Protein AF-A0AAW7Y9N0-F1 (afdb_monomer)

Secondary structure (DSSP, 8-state):
-HHHHHHHHHHHHHHHHHHHHH-HHHHHHHHHHHHHHHHHHHHHHHHHHHHHHHHHHHHHHHHHHHHHHHHHHHHHHHHHHHHHHHHHHHHHHHH-SSS---TTHHHHHHHHHHHHHHHS-TTSHHHHHHHHHHHHHHHHHTTS---S-HHHHHHHHHHHHHHHHT----

Radius of gyration: 39.99 Å; Cα contacts (8 Å, |Δi|>4): 92; chains: 1; bounding box: 92×29×96 Å

Mean predicted aligned error: 15.69 Å

Sequence (170 aa):
MENKDVIEAVNTLIEVIRVAKEQPDAAVVAAQYTVYGMLGVAFITLLGQLISTRLLLKSEMRKAITQVSAEREAEFNIAWTKSVQGLVTDLLVYTDPEIPQPEDCKRNIVRCAHSLNLLLNQNNPKHKELDIAATTLALRCNGWAETDTVLNLHDRVISAAREVIYQPQI

Structure (mmCIF, N/CA/C/O backbone):
data_AF-A0AAW7Y9N0-F1
#
_entry.id   AF-A0AAW7Y9N0-F1
#
loop_
_atom_site.group_PDB
_atom_site.id
_atom_site.type_symbol
_atom_site.label_atom_id
_atom_site.label_alt_id
_atom_site.label_comp_id
_atom_site.label_asym_id
_atom_site.label_entity_id
_atom_site.label_seq_id
_atom_site.pdbx_PDB_ins_code
_atom_site.Cartn_x
_atom_site.Cartn_y
_atom_site.Cartn_z
_atom_site.occupancy
_atom_site.B_iso_or_equiv
_atom_site.auth_seq_id
_atom_site.auth_comp_id
_atom_site.auth_asym_id
_atom_site.auth_atom_id
_atom_site.pdbx_PD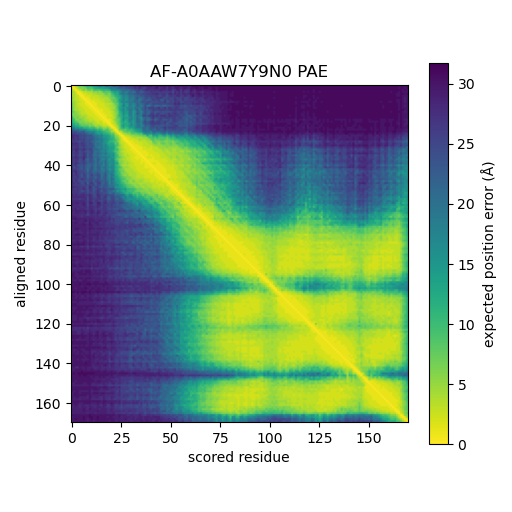B_model_num
ATOM 1 N N . MET A 1 1 ? -65.981 12.199 38.090 1.00 50.81 1 MET A N 1
ATOM 2 C CA . MET A 1 1 ? -65.388 10.988 38.698 1.00 50.81 1 MET A CA 1
ATOM 3 C C . MET A 1 1 ? -64.209 11.334 39.623 1.00 50.81 1 MET A C 1
ATOM 5 O O . MET A 1 1 ? -63.670 10.427 40.219 1.00 50.81 1 MET A O 1
ATOM 9 N N . GLU A 1 2 ? -63.876 12.622 39.831 1.00 50.50 2 GLU A N 1
ATOM 10 C CA . GLU A 1 2 ? -62.718 13.080 40.633 1.00 50.50 2 GLU A CA 1
ATOM 11 C C . GLU A 1 2 ? -62.946 13.172 42.154 1.00 50.50 2 GLU A C 1
ATOM 13 O O . GLU A 1 2 ? -61.998 13.076 42.921 1.00 50.50 2 GLU A O 1
ATOM 18 N N . ASN A 1 3 ? -64.185 13.334 42.634 1.00 54.50 3 ASN A N 1
ATOM 19 C CA . ASN A 1 3 ? -64.419 13.548 44.073 1.00 54.50 3 ASN A CA 1
ATOM 20 C C . ASN A 1 3 ? -64.243 12.290 44.938 1.00 54.50 3 ASN A C 1
ATOM 22 O O . ASN A 1 3 ? -64.033 12.421 46.138 1.00 54.50 3 ASN A O 1
ATOM 26 N N . LYS A 1 4 ? -64.345 11.080 44.372 1.00 55.62 4 LYS A N 1
ATOM 27 C CA . LYS A 1 4 ? -64.189 9.840 45.152 1.00 55.62 4 LYS A CA 1
ATOM 28 C C . LYS A 1 4 ? -62.730 9.596 45.525 1.00 55.62 4 LYS A C 1
ATOM 30 O O . LYS A 1 4 ? -62.454 9.358 46.694 1.00 55.62 4 LYS A O 1
ATOM 35 N N . ASP A 1 5 ? -61.824 9.7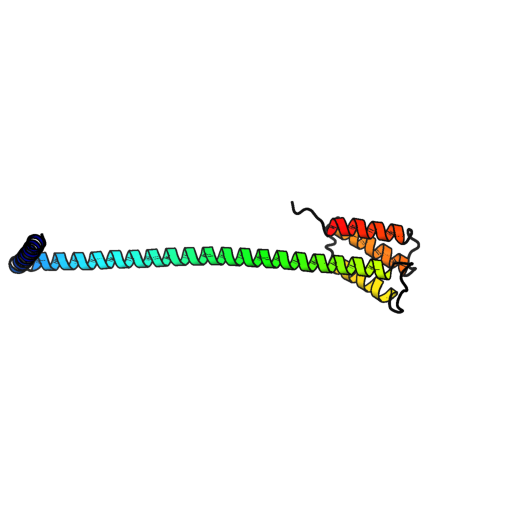85 44.573 1.00 56.81 5 ASP A N 1
ATOM 36 C CA . ASP A 1 5 ? -60.391 9.558 44.772 1.00 56.81 5 ASP A CA 1
ATOM 37 C C . ASP A 1 5 ? -59.779 10.596 45.722 1.0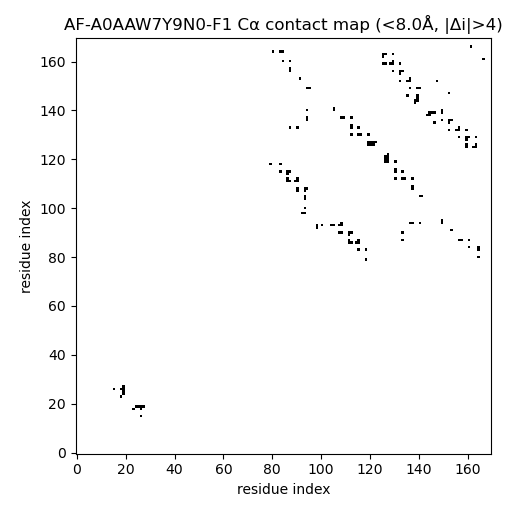0 56.81 5 ASP A C 1
ATOM 39 O O . ASP A 1 5 ? -58.924 10.271 46.540 1.00 56.81 5 ASP A O 1
ATOM 43 N N . VAL A 1 6 ? -60.270 11.841 45.687 1.00 59.56 6 VAL A N 1
ATOM 44 C CA . VAL A 1 6 ? -59.849 12.891 46.630 1.00 59.56 6 VAL A CA 1
ATOM 45 C C . VAL A 1 6 ? -60.355 12.600 48.046 1.00 59.56 6 VAL A C 1
ATOM 47 O O . VAL A 1 6 ? -59.611 12.773 49.008 1.00 59.56 6 VAL A O 1
ATOM 50 N N . ILE A 1 7 ? -61.592 12.115 48.198 1.00 62.59 7 ILE A N 1
ATOM 51 C CA . ILE A 1 7 ? -62.141 11.734 49.509 1.00 62.59 7 ILE A CA 1
ATOM 52 C C . ILE A 1 7 ? -61.425 10.492 50.063 1.00 62.59 7 ILE A C 1
ATOM 54 O O . ILE A 1 7 ? -61.173 10.414 51.263 1.00 62.59 7 ILE A O 1
ATOM 58 N N . GLU A 1 8 ? -61.041 9.548 49.207 1.00 65.25 8 GLU A N 1
ATOM 59 C CA . GLU A 1 8 ? -60.286 8.351 49.586 1.00 65.25 8 GLU A CA 1
ATOM 60 C C . GLU A 1 8 ? -58.828 8.679 49.952 1.00 65.25 8 GLU A C 1
ATOM 62 O O . GLU A 1 8 ? -58.320 8.188 50.961 1.00 65.25 8 GLU A O 1
ATOM 67 N N . ALA A 1 9 ? -58.185 9.603 49.230 1.00 62.12 9 ALA A N 1
ATOM 68 C CA . ALA A 1 9 ? -56.866 10.140 49.569 1.00 62.12 9 ALA A CA 1
ATOM 69 C C . ALA A 1 9 ? -56.871 10.923 50.896 1.00 62.12 9 ALA A C 1
ATOM 71 O O . ALA A 1 9 ? -55.946 10.808 51.697 1.00 62.12 9 ALA A O 1
ATOM 72 N N . VAL A 1 10 ? -57.929 11.696 51.166 1.00 69.69 10 VAL A N 1
ATOM 73 C CA . VAL A 1 10 ? -58.089 12.415 52.440 1.00 69.69 10 VAL A CA 1
ATOM 74 C C . VAL A 1 10 ? -58.367 11.443 53.587 1.00 69.69 10 VAL A C 1
ATOM 76 O O . VAL A 1 10 ? -57.780 11.591 54.656 1.00 69.69 10 VAL A O 1
ATOM 79 N N . ASN A 1 11 ? -59.192 10.415 53.375 1.00 70.44 11 ASN A N 1
ATOM 80 C CA . ASN A 1 11 ? -59.468 9.402 54.394 1.00 70.44 11 ASN A CA 1
ATOM 81 C C . ASN A 1 11 ? -58.233 8.554 54.718 1.00 70.44 11 ASN A C 1
ATOM 83 O O . ASN A 1 11 ? -57.968 8.319 55.892 1.00 70.44 11 ASN A O 1
ATOM 87 N N . THR A 1 12 ? -57.434 8.175 53.720 1.00 70.75 12 THR A N 1
ATOM 88 C CA . THR A 1 12 ? -56.160 7.467 53.939 1.00 70.75 12 THR A CA 1
ATOM 89 C C . THR A 1 12 ? -55.127 8.345 54.643 1.00 70.75 12 THR A C 1
ATOM 91 O O . THR A 1 12 ? -54.455 7.876 55.557 1.00 70.75 12 THR A O 1
ATOM 94 N N . LEU A 1 13 ? -55.044 9.640 54.320 1.00 64.38 13 LEU A N 1
ATOM 95 C CA . LEU A 1 13 ? -54.224 10.599 55.073 1.00 64.38 13 LEU A CA 1
ATOM 96 C C . LEU A 1 13 ? -54.684 10.735 56.530 1.00 64.38 13 LEU A C 1
ATOM 98 O O . LEU A 1 13 ? -53.852 10.741 57.434 1.00 64.38 13 LEU A O 1
ATOM 102 N N . ILE A 1 14 ? -55.994 10.807 56.774 1.00 68.88 14 ILE A N 1
ATOM 103 C CA . ILE A 1 14 ? -56.567 10.871 58.125 1.00 68.88 14 ILE A CA 1
ATOM 104 C C . ILE A 1 14 ? -56.282 9.579 58.895 1.00 68.88 14 ILE A C 1
ATOM 106 O O . ILE A 1 14 ? -55.950 9.640 60.077 1.00 68.88 14 ILE A O 1
ATOM 110 N N . GLU A 1 15 ? -56.367 8.423 58.245 1.00 67.19 15 GLU A N 1
ATOM 111 C CA . GLU A 1 15 ? -56.093 7.122 58.851 1.00 67.19 15 GLU A CA 1
ATOM 112 C C . GLU A 1 15 ? -54.602 6.955 59.177 1.00 67.19 15 GLU A C 1
ATOM 114 O O . GLU A 1 15 ? -54.263 6.562 60.290 1.00 67.19 15 GLU A O 1
ATOM 119 N N . VAL A 1 16 ? -53.701 7.389 58.290 1.00 65.00 16 VAL A N 1
ATOM 120 C CA . VAL A 1 16 ? -52.250 7.432 58.541 1.00 65.00 16 VAL A CA 1
ATOM 121 C C . VAL A 1 16 ? -51.906 8.395 59.680 1.00 65.00 16 VAL A C 1
ATOM 123 O O . VAL A 1 16 ? -51.097 8.057 60.541 1.00 65.00 16 VAL A O 1
ATOM 126 N N . ILE A 1 17 ? -52.545 9.568 59.745 1.00 63.12 17 ILE A N 1
ATOM 127 C CA . ILE A 1 17 ? -52.362 10.532 60.844 1.00 63.12 17 ILE A CA 1
ATOM 128 C C . ILE A 1 17 ? -52.915 9.974 62.163 1.00 63.12 17 ILE A C 1
ATOM 130 O O . ILE A 1 17 ? -52.327 10.195 63.221 1.00 63.12 17 ILE A O 1
ATOM 134 N N . ARG A 1 18 ? -54.024 9.228 62.124 1.00 61.56 18 ARG A N 1
ATOM 135 C CA . ARG A 1 18 ? -54.621 8.585 63.302 1.00 61.56 18 ARG A CA 1
ATOM 136 C C . ARG A 1 18 ? -53.744 7.447 63.823 1.00 61.56 18 ARG A C 1
ATOM 138 O O . ARG A 1 18 ? -53.478 7.407 65.019 1.00 61.56 18 ARG A O 1
ATOM 145 N N . VAL A 1 19 ? -53.206 6.614 62.934 1.00 57.28 19 VAL A N 1
ATOM 146 C CA . VAL A 1 19 ? -52.228 5.564 63.265 1.00 57.28 19 VAL A CA 1
ATOM 147 C C . VAL A 1 19 ? -50.924 6.176 63.793 1.00 57.28 19 VAL A C 1
ATOM 149 O O . VAL A 1 19 ? -50.385 5.695 64.787 1.00 57.28 19 VAL A O 1
ATOM 152 N N . ALA A 1 20 ? -50.467 7.296 63.225 1.00 55.94 20 ALA A N 1
ATOM 153 C CA . ALA A 1 20 ? -49.314 8.046 63.727 1.00 55.94 20 ALA A CA 1
ATOM 154 C C . ALA A 1 20 ? -49.554 8.703 65.101 1.00 55.94 20 ALA A C 1
ATOM 156 O O . ALA A 1 20 ? -48.599 8.969 65.829 1.00 55.94 20 ALA A O 1
ATOM 157 N N . LYS A 1 21 ? -50.816 8.960 65.471 1.00 56.50 21 LYS A N 1
ATOM 158 C CA . LYS A 1 21 ? -51.204 9.533 66.768 1.00 56.50 21 LYS A CA 1
ATOM 159 C C . LYS A 1 21 ? -51.454 8.469 67.844 1.00 56.50 21 LYS A C 1
ATOM 161 O O . LYS A 1 21 ? -51.211 8.744 69.015 1.00 56.50 21 LYS A O 1
ATOM 166 N N . GLU A 1 22 ? -51.934 7.281 67.471 1.00 56.66 22 GLU A N 1
ATOM 167 C CA . GLU A 1 22 ? -52.248 6.179 68.400 1.00 56.66 22 GLU A CA 1
ATOM 168 C C . GLU A 1 22 ? -51.064 5.219 68.629 1.00 56.66 22 GLU A C 1
ATOM 170 O O . GLU A 1 22 ? -50.983 4.606 69.692 1.00 56.66 22 GLU A O 1
ATOM 175 N N . GLN A 1 23 ? -50.107 5.133 67.696 1.00 54.66 23 GLN A N 1
ATOM 176 C CA . GLN A 1 23 ? -48.829 4.429 67.869 1.00 54.66 23 GLN A CA 1
ATOM 177 C C . GLN A 1 23 ? -47.680 5.244 67.244 1.00 54.66 23 GLN A C 1
ATOM 179 O O . GLN A 1 23 ? -47.259 4.961 66.118 1.00 54.66 23 GLN A O 1
ATOM 184 N N . PRO A 1 24 ? -47.160 6.264 67.955 1.00 53.19 24 PRO A N 1
ATOM 185 C CA . PRO A 1 24 ? -46.150 7.177 67.415 1.00 53.19 24 PRO A CA 1
ATOM 186 C C . PRO A 1 24 ? -44.862 6.462 66.993 1.00 53.19 24 PRO A C 1
ATOM 188 O O . PRO A 1 24 ? -44.206 6.901 66.053 1.00 53.19 24 PRO A O 1
ATOM 191 N N . ASP A 1 25 ? -44.539 5.324 67.608 1.00 58.06 25 ASP A N 1
ATOM 192 C CA . ASP A 1 25 ? -43.359 4.548 67.232 1.00 58.06 25 ASP A CA 1
ATOM 193 C C . ASP A 1 25 ? -43.541 3.797 65.907 1.00 58.06 25 ASP A C 1
ATOM 195 O O . ASP A 1 25 ? -42.643 3.813 65.075 1.00 58.06 25 ASP A O 1
ATOM 199 N N . ALA A 1 26 ? -44.699 3.185 65.636 1.00 60.34 26 ALA A N 1
ATOM 200 C CA . ALA A 1 26 ? -44.850 2.299 64.476 1.00 60.34 26 ALA A CA 1
ATOM 201 C C . ALA A 1 26 ? -44.851 3.053 63.132 1.00 60.34 26 ALA A C 1
ATOM 203 O O . ALA A 1 26 ? -44.207 2.617 62.176 1.00 60.34 26 ALA A O 1
ATOM 204 N N . ALA A 1 27 ? -45.533 4.202 63.056 1.00 67.81 27 ALA A N 1
ATOM 205 C CA . ALA A 1 27 ? -45.607 5.001 61.829 1.00 67.81 27 ALA A CA 1
ATOM 206 C C . ALA A 1 27 ? -44.286 5.728 61.518 1.00 67.81 27 ALA A C 1
ATOM 208 O O . ALA A 1 27 ? -43.877 5.807 60.359 1.00 67.81 27 ALA A O 1
ATOM 209 N N . VAL A 1 28 ? -43.591 6.224 62.548 1.00 67.56 28 VAL A N 1
ATOM 210 C CA . VAL A 1 28 ? -42.284 6.884 62.398 1.00 67.56 28 VAL A CA 1
ATOM 211 C C . VAL A 1 28 ? -41.206 5.867 62.020 1.00 67.56 28 VAL A C 1
ATOM 213 O O . VAL A 1 28 ? -40.394 6.134 61.133 1.00 67.56 28 VAL A O 1
ATOM 216 N N . VAL A 1 29 ? -41.243 4.674 62.617 1.00 69.56 29 VAL A N 1
ATOM 217 C CA . VAL A 1 29 ? -40.349 3.562 62.271 1.00 69.56 29 VAL A CA 1
ATOM 218 C C . VAL A 1 29 ? -40.605 3.079 60.840 1.00 69.56 29 VAL A C 1
ATOM 220 O O . VAL A 1 29 ? -39.656 2.910 60.074 1.00 69.56 29 VAL A O 1
ATOM 223 N N . ALA A 1 30 ? -41.868 2.942 60.423 1.00 73.38 30 ALA A N 1
ATOM 224 C CA . ALA A 1 30 ? -42.207 2.609 59.040 1.00 73.38 30 ALA A CA 1
ATOM 225 C C . ALA A 1 30 ? -41.681 3.665 58.052 1.00 73.38 30 ALA A C 1
ATOM 227 O O . ALA A 1 30 ? -41.022 3.308 57.080 1.00 73.38 30 ALA A O 1
ATOM 228 N N . ALA A 1 31 ? -41.887 4.958 58.329 1.00 76.25 31 ALA A N 1
ATOM 229 C CA . ALA A 1 31 ? -41.389 6.048 57.488 1.00 76.25 31 ALA A CA 1
ATOM 230 C C . ALA A 1 31 ? -39.853 6.065 57.380 1.00 76.25 31 ALA A C 1
ATOM 232 O O . ALA A 1 31 ? -39.316 6.285 56.292 1.00 76.25 31 ALA A O 1
ATOM 233 N N . GLN A 1 32 ? -39.138 5.777 58.474 1.00 74.06 32 GLN A N 1
ATOM 234 C CA . GLN A 1 32 ? -37.682 5.620 58.452 1.00 74.06 32 GLN A CA 1
ATOM 235 C C . GLN A 1 32 ? -37.253 4.475 57.530 1.00 74.06 32 GLN A C 1
ATOM 237 O O . GLN A 1 32 ? -36.382 4.677 56.682 1.00 74.06 32 GLN A O 1
ATOM 242 N N . TYR A 1 33 ? -37.883 3.300 57.627 1.00 80.00 33 TYR A N 1
ATOM 243 C CA . TYR A 1 33 ? -37.568 2.170 56.748 1.00 80.00 33 TYR A CA 1
ATOM 244 C C . TYR A 1 33 ? -37.834 2.473 55.270 1.00 80.00 33 TYR A C 1
ATOM 246 O O . TYR A 1 33 ? -37.037 2.069 54.423 1.00 80.00 33 TYR A O 1
ATOM 254 N N . THR A 1 34 ? -38.884 3.230 54.940 1.00 84.94 34 THR A N 1
ATOM 255 C CA . THR A 1 34 ? -39.167 3.632 53.553 1.00 84.94 34 THR A CA 1
ATOM 256 C C . THR A 1 34 ? -38.096 4.573 53.004 1.00 84.94 34 THR A C 1
ATOM 258 O O . THR A 1 34 ? -37.637 4.391 51.877 1.00 84.94 34 THR A O 1
ATOM 261 N N . VAL A 1 35 ? -37.650 5.551 53.800 1.00 84.62 35 VAL A N 1
ATOM 262 C CA . VAL A 1 35 ? -36.578 6.481 53.407 1.00 84.62 35 VAL A CA 1
ATOM 263 C C . VAL A 1 35 ? -35.248 5.741 53.252 1.00 84.62 35 VAL A C 1
ATOM 265 O O . VAL A 1 35 ? -34.555 5.945 52.254 1.00 84.62 35 VAL A O 1
ATOM 268 N N . TYR A 1 36 ? -34.914 4.829 54.171 1.00 82.81 36 TYR A N 1
AT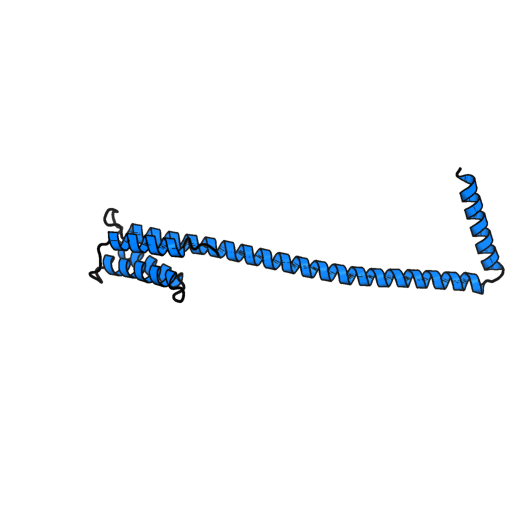OM 269 C CA . TYR A 1 36 ? -33.721 3.985 54.051 1.00 82.81 36 TYR A CA 1
ATOM 270 C C . TYR A 1 36 ? -33.787 3.058 52.832 1.00 82.81 36 TYR A C 1
ATOM 272 O O . TYR A 1 36 ? -32.792 2.915 52.120 1.00 82.81 36 TYR A O 1
ATOM 280 N N . GLY A 1 37 ? -34.955 2.482 52.542 1.00 87.44 37 GLY A N 1
ATOM 281 C CA . GLY A 1 37 ? -35.180 1.672 51.346 1.00 87.44 37 GLY A CA 1
ATOM 282 C C . GLY A 1 37 ? -34.993 2.477 50.059 1.00 87.44 37 GLY A C 1
ATOM 283 O O . GLY A 1 37 ? -34.289 2.038 49.150 1.00 87.44 37 GLY A O 1
ATOM 284 N N . MET A 1 38 ? -35.550 3.690 49.998 1.00 89.06 38 MET A N 1
ATOM 285 C CA . MET A 1 38 ? -35.438 4.569 48.832 1.00 89.06 38 MET A CA 1
ATOM 286 C C . MET A 1 38 ? -33.994 5.050 48.613 1.00 89.06 38 MET A C 1
ATOM 288 O O . MET A 1 38 ? -33.509 5.033 47.482 1.00 89.06 38 MET A O 1
ATOM 292 N N . LEU A 1 39 ? -33.273 5.388 49.688 1.00 88.12 39 LEU A N 1
ATOM 293 C CA . LEU A 1 39 ? -31.835 5.688 49.649 1.00 88.12 39 LEU A CA 1
ATOM 294 C C . LEU A 1 39 ? -31.011 4.492 49.161 1.00 88.12 39 LEU A C 1
ATOM 296 O O . LEU A 1 39 ? -30.105 4.666 48.346 1.00 88.12 39 LEU A O 1
ATOM 300 N N . GLY A 1 40 ? -31.343 3.280 49.611 1.00 86.75 40 GLY A N 1
ATOM 301 C CA . GLY A 1 40 ? -30.690 2.049 49.169 1.00 86.75 40 GLY A CA 1
ATOM 302 C C . GLY A 1 40 ? -30.858 1.804 47.669 1.00 86.75 40 GLY A C 1
ATOM 303 O O . GLY A 1 40 ? -29.875 1.580 46.961 1.00 86.75 40 GLY A O 1
ATOM 304 N N . VAL A 1 41 ? -32.087 1.918 47.156 1.00 89.25 41 VAL A N 1
ATOM 305 C CA . VAL A 1 41 ? -32.369 1.773 45.718 1.00 89.25 41 VAL A CA 1
ATOM 306 C C . VAL A 1 41 ? -31.677 2.868 44.908 1.00 89.25 41 VAL A C 1
ATOM 308 O O . VAL A 1 41 ? -31.060 2.566 43.884 1.00 89.25 41 VAL A O 1
ATOM 311 N N . ALA A 1 42 ? -31.715 4.122 45.368 1.00 88.88 42 ALA A N 1
ATOM 312 C CA . ALA A 1 42 ? -31.040 5.232 44.700 1.00 88.88 42 ALA A CA 1
ATOM 313 C C . ALA A 1 42 ? -29.526 4.994 44.601 1.00 88.88 42 ALA A C 1
ATOM 315 O O . ALA A 1 42 ? -28.949 5.163 43.528 1.00 88.88 42 ALA A O 1
ATOM 316 N N . PHE A 1 43 ? -28.893 4.524 45.679 1.00 90.75 43 PHE A N 1
ATOM 317 C CA . PHE A 1 43 ? -27.460 4.234 45.713 1.00 90.75 43 PHE A CA 1
ATOM 318 C C . PHE A 1 43 ? -27.063 3.088 44.771 1.00 90.75 43 PHE A C 1
ATOM 320 O O . PHE A 1 43 ? -26.111 3.218 43.999 1.00 90.75 43 PHE A O 1
ATOM 327 N N . ILE A 1 44 ? -27.822 1.986 44.774 1.00 88.50 44 ILE A N 1
ATOM 328 C CA . ILE A 1 44 ? -27.590 0.844 43.872 1.00 88.50 44 ILE A CA 1
ATOM 329 C C . ILE A 1 44 ? -27.775 1.265 42.411 1.00 88.50 44 ILE A C 1
ATOM 331 O O . ILE A 1 44 ? -26.970 0.900 41.553 1.00 88.50 44 ILE A O 1
ATOM 335 N N . THR A 1 45 ? -28.798 2.071 42.127 1.00 90.44 45 THR A N 1
ATOM 336 C CA . THR A 1 45 ? -29.070 2.578 40.776 1.00 90.44 45 THR A CA 1
ATOM 337 C C . THR A 1 45 ? -27.927 3.462 40.282 1.00 90.44 45 THR A C 1
ATOM 339 O O . THR A 1 45 ? -27.470 3.295 39.153 1.00 90.44 45 THR A O 1
ATOM 342 N N . LEU A 1 46 ? -27.404 4.345 41.138 1.00 88.38 46 LEU A N 1
ATOM 343 C CA . LEU A 1 46 ? -26.270 5.213 40.814 1.00 88.38 46 LEU A CA 1
ATOM 344 C C . LEU A 1 46 ? -25.005 4.398 40.516 1.00 88.38 46 LEU A C 1
ATOM 346 O O . LEU A 1 46 ? -24.331 4.647 39.518 1.00 88.38 46 LEU A O 1
ATOM 350 N N . LEU A 1 47 ? -24.709 3.377 41.327 1.00 85.12 47 LEU A N 1
ATOM 351 C CA . LEU A 1 47 ? -23.592 2.459 41.081 1.00 85.12 47 LEU A CA 1
ATOM 352 C C . LEU A 1 47 ? -23.765 1.681 39.770 1.00 85.12 47 LEU A C 1
ATOM 354 O O . LEU A 1 47 ? -22.822 1.590 38.981 1.00 85.12 47 LEU A O 1
ATOM 358 N N . GLY A 1 48 ? -24.967 1.165 39.506 1.00 85.25 48 GLY A N 1
ATOM 359 C CA . GLY A 1 48 ? -25.287 0.453 38.269 1.00 85.25 48 GLY A CA 1
ATOM 360 C C . GLY A 1 48 ? -25.135 1.337 37.028 1.00 85.25 48 GLY A C 1
ATOM 361 O O . GLY A 1 48 ? -24.523 0.920 36.038 1.00 85.25 48 GLY A O 1
ATOM 362 N N . GLN A 1 49 ? -25.611 2.582 37.096 1.00 84.38 49 GLN A N 1
ATOM 363 C CA . GLN A 1 49 ? -25.430 3.581 36.041 1.00 84.38 49 GLN A CA 1
ATOM 364 C C . GLN A 1 49 ? -23.954 3.929 35.839 1.00 84.38 49 GLN A C 1
ATOM 366 O O . GLN A 1 49 ? -23.495 3.996 34.700 1.00 84.38 49 GLN A O 1
ATOM 371 N N . LEU A 1 50 ? -23.178 4.090 36.910 1.00 85.00 50 LEU A N 1
ATOM 372 C CA . LEU A 1 50 ? -21.760 4.443 36.827 1.00 85.00 50 LEU A CA 1
ATOM 373 C C . LEU A 1 50 ? -20.927 3.318 36.191 1.00 85.00 50 LEU A C 1
ATOM 375 O O . LEU A 1 50 ? -20.085 3.584 35.330 1.00 85.00 50 LEU A O 1
ATOM 379 N N . ILE A 1 51 ? -21.199 2.058 36.545 1.00 80.81 51 ILE A N 1
ATOM 380 C CA . ILE A 1 51 ? -20.554 0.884 35.935 1.00 80.81 51 ILE A CA 1
ATOM 381 C C . ILE A 1 51 ? -20.932 0.776 34.455 1.00 80.81 51 ILE A C 1
ATOM 383 O O . ILE A 1 51 ? -20.048 0.672 33.602 1.00 80.81 51 ILE A O 1
ATOM 387 N N . SER A 1 52 ? -22.227 0.853 34.141 1.00 79.50 52 SER A N 1
ATOM 388 C CA . SER A 1 52 ? -22.727 0.722 32.766 1.00 79.50 52 SER A CA 1
ATOM 389 C C . SER A 1 52 ? -22.173 1.821 31.860 1.00 79.50 52 SER A C 1
ATOM 391 O O . SER A 1 52 ? -21.678 1.536 30.772 1.00 79.50 52 SER A O 1
ATOM 393 N N . THR A 1 53 ? -22.153 3.064 32.344 1.00 79.25 53 THR A N 1
ATOM 394 C CA . THR A 1 53 ? -21.619 4.219 31.607 1.00 79.25 53 THR A CA 1
ATOM 395 C C . THR A 1 53 ? -20.121 4.066 31.347 1.00 79.25 53 THR A C 1
ATOM 397 O O . THR A 1 53 ? -19.661 4.301 30.232 1.00 79.25 53 THR A O 1
ATOM 400 N N . ARG A 1 54 ? -19.340 3.602 32.336 1.00 72.56 54 ARG A N 1
ATOM 401 C CA . ARG A 1 54 ? -17.901 3.344 32.146 1.00 72.56 54 ARG A CA 1
ATOM 402 C C . ARG A 1 54 ? -17.621 2.209 31.164 1.00 72.56 54 ARG A C 1
ATOM 404 O O . ARG A 1 54 ? -16.660 2.303 30.401 1.00 72.56 54 ARG A O 1
ATOM 411 N N . LEU A 1 55 ? -18.424 1.146 31.175 1.00 74.69 55 LEU A N 1
ATOM 412 C CA . LEU A 1 55 ? -18.285 0.040 30.223 1.00 74.69 55 LEU A CA 1
ATOM 413 C C . LEU A 1 55 ? -18.639 0.476 28.799 1.00 74.69 55 LEU A C 1
ATOM 415 O O . LEU A 1 55 ? -17.878 0.179 27.877 1.00 74.69 55 LEU A O 1
ATOM 419 N N . LEU A 1 56 ? -19.729 1.230 28.635 1.00 79.62 56 LEU A N 1
ATOM 420 C CA . LEU A 1 56 ? -20.137 1.797 27.350 1.00 79.62 56 LEU A CA 1
ATOM 421 C C . LEU A 1 56 ? -19.058 2.725 26.791 1.00 79.62 56 LEU A C 1
ATOM 423 O O . LEU A 1 56 ? -18.548 2.449 25.707 1.00 79.62 56 LEU A O 1
ATOM 427 N N . LEU A 1 57 ? -18.599 3.711 27.570 1.00 72.12 57 LEU A N 1
ATOM 428 C CA . LEU A 1 57 ? -17.512 4.620 27.183 1.00 72.12 57 LEU A CA 1
ATOM 429 C C . LEU A 1 57 ? -16.242 3.867 26.770 1.00 72.12 57 LEU A C 1
ATOM 431 O O . LEU A 1 57 ? -15.640 4.170 25.743 1.00 72.12 57 LEU A O 1
ATOM 435 N N . LYS A 1 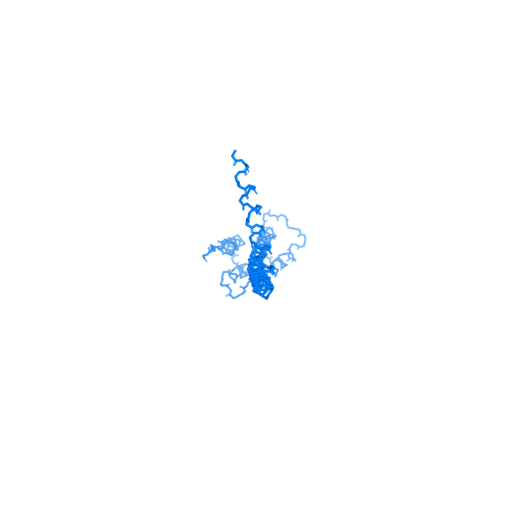58 ? -15.833 2.846 27.533 1.00 72.12 58 LYS A N 1
ATOM 436 C CA . LYS A 1 58 ? -14.649 2.040 27.198 1.00 72.12 58 LYS A CA 1
ATOM 437 C C . LYS A 1 58 ? -14.841 1.254 25.898 1.00 72.12 58 LYS A C 1
ATOM 439 O O . LYS A 1 58 ? -13.883 1.086 25.144 1.00 72.12 58 LYS A O 1
ATOM 444 N N . SER A 1 59 ? -16.049 0.757 25.643 1.00 71.38 59 SER A N 1
ATOM 445 C CA . SER A 1 59 ? -16.371 0.015 24.422 1.00 71.38 59 SER A CA 1
ATOM 446 C C . SER A 1 59 ? -16.423 0.921 23.189 1.00 71.38 59 SER A C 1
ATOM 448 O O . SER A 1 59 ? -15.873 0.560 22.151 1.00 71.38 59 SER A O 1
ATOM 450 N N . GLU A 1 60 ? -16.996 2.117 23.315 1.00 71.25 60 GLU A N 1
ATOM 451 C CA . GLU A 1 60 ? -17.074 3.104 22.238 1.00 71.25 60 GLU A CA 1
ATOM 452 C C . GLU A 1 60 ? -15.703 3.693 21.924 1.00 71.25 60 GLU A C 1
ATOM 454 O O . GLU A 1 60 ? -15.326 3.752 20.758 1.00 71.25 60 GLU A O 1
ATOM 459 N N . MET A 1 61 ? -14.896 4.012 22.942 1.00 73.50 61 MET A N 1
ATOM 460 C CA . MET A 1 61 ? -13.522 4.465 22.719 1.00 73.50 61 MET A CA 1
ATOM 461 C C . MET A 1 61 ? -12.664 3.402 22.038 1.00 73.50 61 MET A C 1
ATOM 463 O O . MET A 1 61 ? -11.881 3.731 21.153 1.00 73.50 61 MET A O 1
ATOM 467 N N . ARG A 1 62 ? -12.818 2.119 22.393 1.00 69.38 62 ARG A N 1
ATOM 468 C CA . ARG A 1 62 ? -12.121 1.037 21.680 1.00 69.38 62 ARG A CA 1
ATOM 469 C C . ARG A 1 62 ? -12.541 0.966 20.218 1.00 69.38 62 ARG A C 1
ATOM 471 O O . ARG A 1 62 ? -11.663 0.874 19.371 1.00 69.38 62 ARG A O 1
ATOM 478 N N . LYS A 1 63 ? -13.844 1.051 19.927 1.00 72.50 63 LYS A N 1
ATOM 479 C CA . LYS A 1 63 ? -14.356 1.068 18.548 1.00 72.50 63 LYS A CA 1
ATOM 480 C C . LYS A 1 63 ? -13.815 2.262 17.760 1.00 72.50 63 LYS A C 1
ATOM 482 O O . LYS A 1 63 ? -13.307 2.071 16.659 1.00 72.50 63 LYS A O 1
ATOM 487 N N . ALA A 1 64 ? -13.841 3.453 18.353 1.00 68.50 64 ALA A N 1
ATOM 488 C CA . ALA A 1 64 ? -13.306 4.664 17.742 1.00 68.50 64 ALA A CA 1
ATOM 489 C C . ALA A 1 64 ? -11.806 4.529 17.447 1.00 68.50 64 ALA A C 1
ATOM 491 O O . ALA A 1 64 ? -11.377 4.802 16.334 1.00 68.50 64 ALA A O 1
ATOM 492 N N . ILE A 1 65 ? -11.012 4.026 18.398 1.00 73.31 65 ILE A N 1
ATOM 493 C CA . ILE A 1 65 ? -9.576 3.794 18.187 1.00 73.31 65 ILE A CA 1
ATOM 494 C C . ILE A 1 65 ? -9.344 2.784 17.063 1.00 73.31 65 ILE A C 1
ATOM 496 O O . ILE A 1 65 ? -8.493 3.026 16.214 1.00 73.31 65 ILE A O 1
ATOM 500 N N . THR A 1 66 ? -10.101 1.683 17.024 1.00 74.38 66 THR A N 1
ATOM 501 C CA . THR A 1 66 ? -9.950 0.677 15.962 1.00 74.38 66 THR A CA 1
ATOM 502 C C . THR A 1 66 ? -10.328 1.215 14.584 1.00 74.38 66 THR A C 1
ATOM 504 O O . THR A 1 66 ? -9.659 0.898 13.604 1.00 74.38 66 THR A O 1
ATOM 507 N N 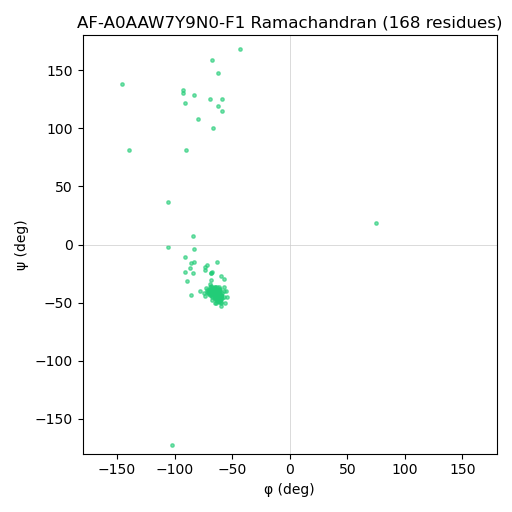. GLN A 1 67 ? -11.362 2.056 14.503 1.00 69.75 67 GLN A N 1
ATOM 508 C CA . GLN A 1 67 ? -11.759 2.703 13.254 1.00 69.75 67 GLN A CA 1
ATOM 509 C C . GLN A 1 67 ? -10.703 3.709 12.803 1.00 69.75 67 GLN A C 1
ATOM 511 O O . GLN A 1 67 ? -10.231 3.613 11.680 1.00 69.75 67 GLN A O 1
ATOM 516 N N . VAL A 1 68 ? -10.236 4.576 13.704 1.00 72.38 68 VAL A N 1
ATOM 517 C CA . VAL A 1 68 ? -9.169 5.543 13.409 1.00 72.38 68 VAL A CA 1
ATOM 518 C C . VAL A 1 68 ? -7.875 4.839 12.999 1.00 72.38 68 VAL A C 1
ATOM 520 O O . VAL A 1 68 ? -7.183 5.304 12.097 1.00 72.38 68 VAL A O 1
ATOM 523 N N . SER A 1 69 ? -7.526 3.709 13.625 1.00 73.00 69 SER A N 1
ATOM 524 C CA . SER A 1 69 ? -6.350 2.938 13.211 1.00 73.00 69 SER A CA 1
ATOM 525 C C . SER A 1 69 ? -6.527 2.305 11.835 1.00 73.00 69 SER A C 1
ATOM 527 O O . SER A 1 69 ? -5.584 2.312 11.054 1.00 73.00 69 SER A O 1
ATOM 529 N N . ALA A 1 70 ? -7.722 1.795 11.522 1.00 75.25 70 ALA A N 1
ATOM 530 C CA . ALA A 1 70 ? -8.010 1.208 10.217 1.00 75.25 70 ALA A CA 1
ATOM 531 C C . ALA A 1 70 ? -8.028 2.271 9.107 1.00 75.25 70 ALA A C 1
ATOM 533 O O . ALA A 1 70 ? -7.476 2.042 8.036 1.00 75.25 70 ALA A O 1
ATOM 534 N N . GLU A 1 71 ? -8.599 3.448 9.375 1.00 76.00 71 GLU A N 1
ATOM 535 C CA . GLU A 1 71 ? -8.585 4.592 8.459 1.00 76.00 71 GLU A CA 1
ATOM 536 C C . GLU A 1 71 ? -7.160 5.076 8.200 1.00 76.00 71 GLU A C 1
ATOM 538 O O . GLU A 1 71 ? -6.770 5.213 7.045 1.00 76.00 71 GLU A O 1
ATOM 543 N N . ARG A 1 72 ? -6.341 5.246 9.246 1.00 76.38 72 ARG A N 1
ATOM 544 C CA . ARG A 1 72 ? -4.930 5.631 9.079 1.00 76.38 72 ARG A CA 1
ATOM 545 C C . ARG A 1 72 ? -4.126 4.606 8.293 1.00 76.38 72 ARG A C 1
ATOM 547 O O . ARG A 1 72 ? -3.293 4.990 7.481 1.00 76.38 72 ARG A O 1
ATOM 554 N N . GLU A 1 73 ? -4.355 3.322 8.540 1.00 79.44 73 GLU A N 1
ATOM 555 C CA . GLU A 1 73 ? -3.691 2.250 7.801 1.00 79.44 73 GLU A CA 1
ATOM 556 C C . GLU A 1 73 ? -4.110 2.264 6.323 1.00 79.44 73 GLU A C 1
ATOM 558 O O . GLU A 1 73 ? -3.271 2.145 5.433 1.00 79.44 73 GLU A O 1
ATOM 563 N N . ALA A 1 74 ? -5.395 2.479 6.033 1.00 81.19 74 ALA A N 1
ATOM 564 C CA . ALA A 1 74 ? -5.882 2.626 4.664 1.00 81.19 74 ALA A CA 1
ATOM 565 C C . ALA A 1 74 ? -5.291 3.869 3.976 1.00 81.19 74 ALA A C 1
ATOM 567 O O . ALA A 1 74 ? -4.802 3.771 2.852 1.00 81.19 74 ALA A O 1
ATOM 568 N N . GLU A 1 75 ? -5.273 5.021 4.651 1.00 82.31 75 GLU A N 1
ATOM 569 C CA . GLU A 1 75 ? -4.657 6.254 4.149 1.00 82.31 75 GLU A CA 1
ATOM 570 C C . GLU A 1 75 ? -3.164 6.069 3.868 1.00 82.31 75 GLU A C 1
ATOM 572 O O . GLU A 1 75 ? -2.679 6.474 2.808 1.00 82.31 75 GLU A O 1
ATOM 577 N N . PHE A 1 76 ? -2.441 5.418 4.782 1.00 84.12 76 PHE A N 1
ATOM 578 C CA . PHE A 1 76 ? -1.029 5.103 4.603 1.00 84.12 76 PHE A CA 1
ATOM 579 C C . PHE A 1 76 ? -0.815 4.194 3.392 1.00 84.12 76 PHE A C 1
ATOM 581 O O . PHE A 1 76 ? 0.030 4.496 2.552 1.00 84.12 76 PHE A O 1
ATOM 588 N N . ASN A 1 77 ? -1.616 3.137 3.244 1.00 85.00 77 ASN A N 1
ATOM 589 C CA . ASN A 1 77 ? -1.522 2.222 2.107 1.00 85.00 77 ASN A CA 1
ATOM 590 C C . ASN A 1 77 ? -1.835 2.912 0.773 1.00 85.00 77 ASN A C 1
ATOM 592 O O . ASN A 1 77 ? -1.143 2.678 -0.220 1.00 85.00 77 ASN A O 1
ATOM 596 N N . ILE A 1 78 ? -2.819 3.812 0.737 1.00 86.31 78 ILE A N 1
ATOM 597 C CA . ILE A 1 78 ? -3.129 4.619 -0.452 1.00 86.31 78 ILE A CA 1
ATOM 598 C C . ILE A 1 78 ? -1.961 5.557 -0.784 1.00 86.31 78 ILE A C 1
ATOM 600 O O . ILE A 1 78 ? -1.534 5.629 -1.939 1.00 86.31 78 ILE A O 1
ATOM 604 N N . ALA A 1 79 ? -1.414 6.258 0.212 1.00 87.44 79 ALA A N 1
ATOM 605 C CA . ALA A 1 79 ? -0.286 7.168 0.028 1.00 87.44 79 ALA A CA 1
ATOM 606 C C . ALA A 1 79 ? 0.982 6.429 -0.426 1.00 87.44 79 ALA A C 1
ATOM 608 O O . ALA A 1 79 ? 1.682 6.889 -1.335 1.00 87.44 79 ALA A O 1
ATOM 609 N N . TRP A 1 80 ? 1.247 5.262 0.160 1.00 89.88 80 TRP A N 1
ATOM 610 C CA . TRP A 1 80 ? 2.343 4.381 -0.221 1.00 89.88 80 TRP A CA 1
ATOM 611 C C . TRP A 1 80 ? 2.178 3.907 -1.667 1.00 89.88 80 TRP A C 1
ATOM 613 O O . TRP A 1 80 ? 3.082 4.097 -2.479 1.00 89.88 80 TRP A O 1
ATOM 623 N N . THR A 1 81 ? 0.992 3.411 -2.028 1.00 88.62 81 THR A N 1
ATOM 624 C CA . THR A 1 81 ? 0.686 2.934 -3.386 1.00 88.62 81 TH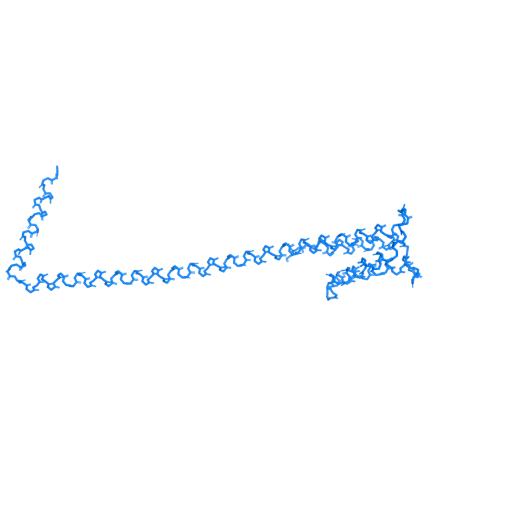R A CA 1
ATOM 625 C C . THR A 1 81 ? 0.870 4.039 -4.421 1.00 88.62 81 THR A C 1
ATOM 627 O O . THR A 1 81 ? 1.535 3.842 -5.437 1.00 88.62 81 THR A O 1
ATOM 630 N N . LYS A 1 82 ? 0.346 5.238 -4.138 1.00 90.12 82 LYS A N 1
ATOM 631 C CA . LYS A 1 82 ? 0.504 6.411 -5.005 1.00 90.12 82 LYS A CA 1
ATOM 632 C C . LYS A 1 82 ? 1.972 6.807 -5.172 1.00 90.12 82 LYS A C 1
ATOM 634 O O . LYS A 1 82 ? 2.379 7.184 -6.267 1.00 90.12 82 LYS A O 1
ATOM 639 N N . SER A 1 83 ? 2.767 6.704 -4.107 1.00 90.25 83 SER A N 1
ATOM 640 C CA . SER A 1 83 ? 4.203 7.007 -4.146 1.00 90.25 83 SER A CA 1
ATOM 641 C C . SER A 1 83 ? 4.971 5.995 -4.996 1.00 90.25 83 SER A C 1
ATOM 643 O O . SER A 1 83 ? 5.760 6.396 -5.846 1.00 90.25 83 SER A O 1
ATOM 645 N N . VAL A 1 84 ? 4.704 4.696 -4.825 1.00 89.56 84 VAL A N 1
ATOM 646 C CA . VAL A 1 84 ? 5.312 3.634 -5.643 1.00 89.56 84 VAL A CA 1
ATOM 647 C C . VAL A 1 84 ? 4.924 3.801 -7.112 1.00 89.56 84 VAL 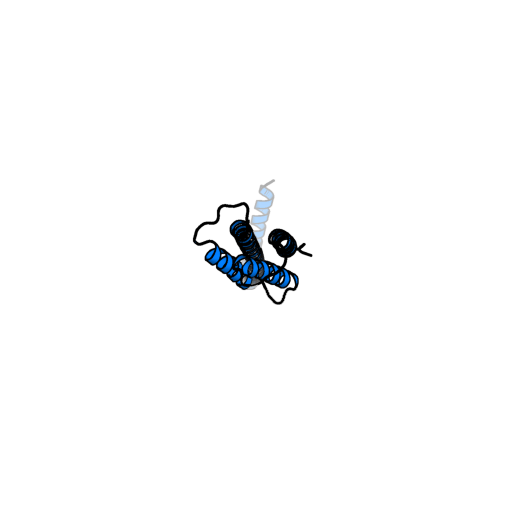A C 1
ATOM 649 O O . VAL A 1 84 ? 5.797 3.792 -7.975 1.00 89.56 84 VAL A O 1
ATOM 652 N N . GLN A 1 85 ? 3.640 4.029 -7.403 1.00 90.50 85 GLN A N 1
ATOM 653 C CA . GLN A 1 85 ? 3.162 4.268 -8.765 1.00 90.50 85 GLN A CA 1
ATOM 654 C C . GLN A 1 85 ? 3.830 5.494 -9.400 1.00 90.50 85 GLN A C 1
ATOM 656 O O . GLN A 1 85 ? 4.253 5.424 -10.554 1.00 90.50 85 GLN A O 1
ATOM 661 N N . GLY A 1 86 ? 3.947 6.598 -8.655 1.00 90.69 86 GLY A N 1
ATOM 662 C CA . GLY A 1 86 ? 4.634 7.805 -9.111 1.00 90.69 86 GLY A CA 1
ATOM 663 C C . GLY A 1 86 ? 6.094 7.529 -9.458 1.00 90.69 86 GLY A C 1
ATOM 664 O O . GLY A 1 86 ? 6.516 7.803 -10.572 1.00 90.69 86 GLY A O 1
ATOM 665 N N . LEU A 1 87 ? 6.836 6.883 -8.556 1.00 91.44 87 LEU A N 1
ATOM 666 C CA . LEU A 1 87 ? 8.251 6.572 -8.772 1.00 91.44 87 LEU A CA 1
ATOM 667 C C . LEU A 1 87 ? 8.492 5.598 -9.929 1.00 91.44 87 LEU A C 1
ATOM 669 O O . LEU A 1 87 ? 9.468 5.764 -10.655 1.00 91.44 87 LEU A O 1
ATOM 673 N N . VAL A 1 88 ? 7.628 4.593 -10.110 1.00 91.12 88 VAL A N 1
ATOM 674 C CA . VAL A 1 88 ? 7.698 3.683 -11.264 1.00 91.12 88 VAL A CA 1
ATOM 675 C C . VAL A 1 88 ? 7.420 4.444 -12.558 1.00 91.12 88 VAL A C 1
ATOM 677 O O . VAL A 1 88 ? 8.146 4.273 -13.531 1.00 91.12 88 VAL A O 1
ATOM 680 N N . THR A 1 89 ? 6.407 5.311 -12.565 1.00 90.38 89 THR A N 1
ATOM 681 C CA . THR A 1 89 ? 6.064 6.124 -13.740 1.00 90.38 89 THR A CA 1
ATOM 682 C C . THR A 1 89 ? 7.210 7.063 -14.101 1.00 90.38 89 THR A C 1
ATOM 684 O O . THR A 1 89 ? 7.641 7.083 -15.249 1.00 90.38 89 THR A O 1
ATOM 687 N N . ASP A 1 90 ? 7.759 7.774 -13.117 1.00 90.19 90 ASP A N 1
ATOM 688 C CA . ASP A 1 90 ? 8.907 8.660 -13.301 1.00 90.19 90 ASP A CA 1
ATOM 689 C C . ASP A 1 90 ? 10.121 7.881 -13.819 1.00 90.19 90 ASP A C 1
ATOM 691 O O . ASP A 1 90 ? 10.787 8.317 -14.755 1.00 90.19 90 ASP A O 1
ATOM 695 N N . LEU A 1 91 ? 10.388 6.692 -13.263 1.00 88.19 91 LEU A N 1
ATOM 696 C CA . LEU A 1 91 ? 11.474 5.830 -13.724 1.00 88.19 91 LEU A CA 1
ATOM 697 C C . LEU A 1 91 ? 11.296 5.432 -15.195 1.00 88.19 91 LEU A C 1
ATOM 699 O O . LEU A 1 91 ? 12.266 5.484 -15.947 1.00 88.19 91 LEU A O 1
ATOM 703 N N . LEU A 1 92 ? 10.085 5.063 -15.617 1.00 88.44 92 LEU A N 1
ATOM 704 C CA . LEU A 1 92 ? 9.791 4.720 -17.011 1.00 88.44 92 LEU A CA 1
ATOM 705 C C . LEU A 1 92 ? 9.962 5.932 -17.932 1.00 88.44 92 LEU A C 1
ATOM 707 O O . LEU A 1 92 ? 10.657 5.826 -18.935 1.00 88.44 92 LEU A O 1
ATOM 711 N N . VAL A 1 93 ? 9.435 7.099 -17.550 1.00 89.44 93 VAL A N 1
ATOM 712 C CA . VAL A 1 93 ? 9.566 8.347 -18.324 1.00 89.44 93 VAL A CA 1
ATOM 713 C C . VAL A 1 93 ? 11.030 8.751 -18.492 1.00 89.44 93 VAL A C 1
ATOM 715 O O . VAL A 1 93 ? 11.456 9.101 -19.588 1.00 89.44 93 VAL A O 1
ATOM 718 N N . TYR A 1 94 ? 11.829 8.671 -17.428 1.00 87.81 94 TYR A N 1
ATOM 719 C CA . TYR A 1 94 ? 13.253 8.999 -17.494 1.00 87.81 94 TYR A CA 1
ATOM 720 C C . TYR A 1 94 ? 14.082 7.961 -18.260 1.00 87.81 94 TYR A C 1
ATOM 722 O O . TYR A 1 94 ? 15.203 8.244 -18.669 1.00 87.81 94 TYR A O 1
ATOM 730 N N . THR A 1 95 ? 13.572 6.752 -18.468 1.00 85.12 95 THR A N 1
ATOM 731 C CA . THR A 1 95 ? 14.299 5.694 -19.187 1.00 85.12 95 THR A CA 1
ATOM 732 C C . THR A 1 95 ? 13.770 5.455 -20.596 1.00 85.12 95 THR A C 1
ATOM 734 O O . THR A 1 95 ? 14.355 4.656 -21.325 1.00 85.12 95 THR A O 1
ATOM 737 N N . ASP A 1 96 ? 12.720 6.168 -20.999 1.00 84.25 96 ASP A N 1
ATOM 738 C CA . ASP A 1 96 ? 12.133 6.091 -22.329 1.00 84.25 96 ASP A CA 1
ATOM 739 C C . ASP A 1 96 ? 13.093 6.683 -23.386 1.00 84.25 96 ASP A C 1
ATOM 741 O O . ASP A 1 96 ? 13.556 7.822 -23.230 1.00 84.25 96 ASP A O 1
ATOM 745 N N . PRO A 1 97 ? 13.444 5.920 -24.442 1.00 78.50 97 PRO A N 1
ATOM 746 C CA . PRO A 1 97 ? 14.284 6.406 -25.533 1.00 78.50 97 PRO A CA 1
ATOM 747 C C . PRO A 1 97 ? 13.567 7.373 -26.489 1.00 78.50 97 PRO A C 1
ATOM 749 O O . PRO A 1 97 ? 14.243 8.094 -27.222 1.00 78.50 97 PRO A O 1
ATOM 752 N N . GLU A 1 98 ? 12.232 7.393 -26.514 1.00 80.75 98 GLU A N 1
ATOM 753 C CA . GLU A 1 98 ? 11.430 8.263 -27.385 1.00 80.75 98 GLU A CA 1
ATOM 754 C C . GLU A 1 98 ? 11.192 9.652 -26.768 1.00 80.75 98 GLU A C 1
ATOM 756 O O . GLU A 1 98 ? 10.832 10.600 -27.472 1.00 80.75 98 GLU A O 1
ATOM 761 N N . ILE A 1 99 ? 11.431 9.801 -25.460 1.00 81.56 99 ILE A N 1
ATOM 762 C CA . ILE A 1 99 ? 11.239 11.056 -24.731 1.00 81.56 99 ILE A CA 1
ATOM 763 C C . ILE A 1 99 ? 12.555 11.853 -24.697 1.00 81.56 99 ILE A C 1
ATOM 765 O O . ILE A 1 99 ? 13.595 11.318 -24.303 1.00 81.56 99 ILE A O 1
ATOM 769 N N . PRO A 1 100 ? 12.545 13.157 -25.049 1.00 75.38 100 PRO A N 1
ATOM 770 C CA . PRO A 1 100 ? 13.715 14.015 -24.904 1.00 75.38 100 PRO A CA 1
ATOM 771 C C . PRO A 1 100 ? 14.161 14.066 -23.440 1.00 75.38 100 PRO A C 1
ATOM 773 O O . PRO A 1 100 ? 13.439 14.566 -22.574 1.00 75.38 100 PRO A O 1
ATOM 776 N N . GLN A 1 101 ? 15.354 13.546 -23.157 1.00 75.56 101 GLN A N 1
ATOM 777 C CA . GLN A 1 101 ? 15.826 13.436 -21.783 1.00 75.56 101 GLN A CA 1
ATOM 778 C C . GLN A 1 101 ? 16.457 14.753 -21.300 1.00 75.56 101 GLN A C 1
ATOM 780 O O . GLN A 1 101 ? 17.344 15.286 -21.972 1.00 75.56 101 GLN A O 1
ATOM 785 N N . PRO A 1 102 ? 16.037 15.288 -20.139 1.00 74.12 102 PRO A N 1
ATOM 786 C CA . PRO A 1 102 ? 16.672 16.459 -19.536 1.00 74.12 102 PRO A CA 1
ATOM 787 C C . PRO A 1 102 ? 18.100 16.135 -19.060 1.00 74.12 102 PRO A C 1
ATOM 789 O O . PRO A 1 102 ? 18.420 14.977 -18.795 1.00 74.12 102 PRO A O 1
ATOM 792 N N . GLU A 1 103 ? 18.964 17.143 -18.888 1.00 71.75 103 GLU A N 1
ATOM 793 C CA . GLU A 1 103 ? 20.380 16.920 -18.517 1.00 71.75 103 GLU A CA 1
ATOM 794 C C . GLU A 1 103 ? 20.565 16.131 -17.203 1.00 71.75 103 GLU A C 1
ATOM 796 O O . GLU A 1 103 ? 21.503 15.346 -17.070 1.00 71.75 103 GLU A O 1
ATOM 801 N N . ASP A 1 104 ? 19.622 16.250 -16.262 1.00 77.25 104 ASP A N 1
ATOM 802 C CA . ASP A 1 104 ? 19.633 15.545 -14.972 1.00 77.25 104 ASP A CA 1
ATOM 803 C C . ASP A 1 104 ? 19.058 14.114 -15.018 1.00 77.25 104 ASP A C 1
ATOM 805 O O . ASP A 1 104 ? 18.884 13.474 -13.974 1.00 77.25 104 ASP A O 1
ATOM 809 N N . CYS A 1 105 ? 18.751 13.577 -16.202 1.00 80.50 105 CYS A N 1
ATOM 810 C CA . CYS A 1 105 ? 18.002 12.327 -16.326 1.00 80.50 105 CYS A CA 1
ATOM 811 C C . CYS A 1 105 ? 18.662 11.145 -15.595 1.00 80.50 105 CYS A C 1
ATOM 813 O O . CYS A 1 105 ? 18.022 10.462 -14.798 1.00 80.50 105 CYS A O 1
ATOM 815 N N . LYS A 1 106 ? 19.981 10.966 -15.747 1.00 81.62 106 LYS A N 1
ATOM 816 C CA . LYS A 1 106 ? 20.739 9.892 -15.072 1.00 81.62 106 LYS A CA 1
ATOM 817 C C . LYS A 1 106 ? 20.633 9.952 -13.549 1.00 81.62 106 LYS A C 1
ATOM 819 O O . LYS A 1 106 ? 20.456 8.927 -12.890 1.00 81.62 106 LYS A O 1
ATOM 824 N N . ARG A 1 107 ? 20.703 11.158 -12.979 1.00 85.69 107 ARG A N 1
ATOM 825 C CA . ARG A 1 107 ? 20.567 11.375 -11.534 1.00 85.69 107 ARG A CA 1
ATOM 826 C C . ARG A 1 107 ? 19.157 11.031 -11.060 1.00 85.69 107 ARG A C 1
ATOM 828 O O . ARG A 1 107 ? 19.006 10.417 -10.005 1.00 85.69 107 ARG A O 1
ATOM 835 N N . ASN A 1 108 ? 18.144 11.400 -11.838 1.00 87.00 108 ASN A N 1
ATOM 836 C CA . ASN A 1 108 ? 16.750 11.121 -11.509 1.00 87.00 108 ASN A CA 1
ATOM 837 C C . ASN A 1 108 ? 16.422 9.627 -11.608 1.00 87.00 108 ASN A C 1
ATOM 839 O O . ASN A 1 108 ? 15.769 9.110 -10.709 1.00 87.00 108 ASN A O 1
ATOM 843 N N . ILE A 1 109 ? 16.970 8.906 -12.591 1.00 86.25 109 ILE A N 1
ATOM 844 C CA . ILE A 1 109 ? 16.855 7.440 -12.694 1.00 86.25 109 ILE A CA 1
ATOM 845 C C . ILE A 1 109 ? 17.377 6.763 -11.420 1.00 86.25 109 ILE A C 1
ATOM 847 O O . ILE A 1 109 ? 16.683 5.946 -10.813 1.00 86.25 109 ILE A O 1
ATOM 851 N N . VAL A 1 110 ? 18.588 7.129 -10.979 1.00 87.19 110 VAL A N 1
ATOM 852 C CA . VAL A 1 110 ? 19.192 6.570 -9.756 1.00 87.19 110 VAL A CA 1
ATOM 853 C C . VAL A 1 110 ? 18.367 6.933 -8.523 1.00 87.19 110 VAL A C 1
ATOM 855 O O . VAL A 1 110 ? 18.149 6.089 -7.655 1.00 87.19 110 VAL A O 1
ATOM 858 N N . ARG A 1 111 ? 17.870 8.172 -8.451 1.00 88.88 111 ARG A N 1
ATOM 859 C CA . ARG A 1 111 ? 16.999 8.619 -7.362 1.00 88.88 111 ARG A CA 1
ATOM 860 C C . ARG A 1 111 ? 15.713 7.797 -7.302 1.00 88.88 111 ARG A C 1
ATOM 862 O O . ARG A 1 111 ? 15.372 7.333 -6.221 1.00 88.88 111 ARG A O 1
ATOM 869 N N . CYS A 1 112 ? 15.033 7.590 -8.427 1.00 88.75 112 CYS A N 1
ATOM 870 C CA . CYS A 1 112 ? 13.797 6.812 -8.489 1.00 88.75 112 CYS A CA 1
ATOM 871 C C . CYS A 1 112 ? 14.031 5.356 -8.073 1.00 88.75 112 CYS A C 1
ATOM 873 O O . CYS A 1 112 ? 13.306 4.851 -7.218 1.00 88.75 112 CYS A O 1
ATOM 875 N N . ALA A 1 113 ? 15.079 4.710 -8.595 1.00 89.06 113 ALA A N 1
ATOM 876 C CA . ALA A 1 113 ? 15.436 3.344 -8.212 1.00 89.06 113 ALA A CA 1
ATOM 877 C C . ALA A 1 113 ? 15.767 3.229 -6.713 1.00 89.06 113 ALA A C 1
ATOM 879 O O . ALA A 1 113 ? 15.274 2.333 -6.032 1.00 89.06 113 ALA A O 1
ATOM 880 N N . HIS A 1 114 ? 16.536 4.173 -6.165 1.00 88.94 114 HIS A N 1
ATOM 881 C CA . HIS A 1 114 ? 16.865 4.174 -4.741 1.00 88.94 114 HIS A CA 1
ATOM 882 C C . HIS A 1 114 ? 15.640 4.442 -3.854 1.00 88.94 114 HIS A C 1
ATOM 884 O O . HIS A 1 114 ? 15.442 3.763 -2.848 1.00 88.94 114 HIS A O 1
ATOM 890 N N . SER A 1 115 ? 14.791 5.404 -4.226 1.00 88.94 115 SER A N 1
ATOM 891 C CA . SER A 1 115 ? 13.548 5.688 -3.505 1.00 88.94 115 SER A CA 1
ATOM 892 C C . SER A 1 115 ? 12.580 4.504 -3.533 1.00 88.94 115 SER A C 1
ATOM 894 O O . SER A 1 115 ? 11.938 4.240 -2.521 1.00 88.94 115 SER A O 1
ATOM 896 N N . LEU A 1 116 ? 12.515 3.755 -4.639 1.00 89.62 116 LEU A N 1
ATOM 897 C CA . LEU A 1 116 ? 11.763 2.501 -4.702 1.00 89.62 116 LEU A CA 1
ATOM 898 C C . LEU A 1 116 ? 12.335 1.461 -3.737 1.00 89.62 116 LEU A C 1
ATOM 900 O O . LEU A 1 116 ? 11.574 0.899 -2.956 1.00 89.62 116 LEU A O 1
ATOM 904 N N . ASN A 1 117 ? 13.655 1.270 -3.705 1.00 89.06 117 ASN A N 1
ATOM 905 C CA . ASN A 1 117 ? 14.292 0.320 -2.788 1.00 89.06 117 ASN A CA 1
ATOM 906 C C . ASN A 1 117 ? 13.955 0.612 -1.312 1.00 89.06 117 ASN A C 1
ATOM 908 O O . ASN A 1 117 ? 13.662 -0.302 -0.547 1.00 89.06 117 ASN A O 1
ATOM 912 N N . LEU A 1 118 ? 13.913 1.892 -0.923 1.00 88.62 118 LEU A N 1
ATOM 913 C CA . LEU A 1 118 ? 13.547 2.306 0.438 1.00 88.62 118 LEU A CA 1
ATOM 914 C C . LEU A 1 118 ? 12.070 2.060 0.784 1.00 88.62 118 LEU A C 1
ATOM 916 O O . LEU A 1 118 ? 11.745 1.845 1.950 1.00 88.62 118 LEU A O 1
ATOM 920 N N . LEU A 1 119 ? 11.172 2.125 -0.202 1.00 87.06 119 LEU A N 1
ATOM 921 C CA . LEU A 1 119 ? 9.733 1.922 0.002 1.00 87.06 119 LEU A CA 1
ATOM 922 C C . LEU A 1 119 ? 9.316 0.450 -0.073 1.00 87.06 119 LEU A C 1
ATOM 924 O O . LEU A 1 119 ? 8.235 0.094 0.405 1.00 87.06 119 LEU A O 1
ATOM 928 N N . LEU A 1 120 ? 10.136 -0.400 -0.689 1.00 88.38 120 LEU A N 1
ATOM 929 C CA . LEU A 1 120 ? 9.833 -1.803 -0.933 1.00 88.38 120 LEU A CA 1
ATOM 930 C C . LEU A 1 120 ? 10.364 -2.695 0.195 1.00 88.38 120 LEU A C 1
ATOM 932 O O . LEU A 1 120 ? 11.512 -2.615 0.620 1.00 88.38 120 LEU A O 1
ATOM 936 N N . ASN A 1 121 ? 9.513 -3.602 0.677 1.00 86.50 121 ASN A N 1
ATOM 937 C CA . ASN A 1 121 ? 9.905 -4.587 1.674 1.00 86.50 121 ASN A CA 1
ATOM 938 C C . ASN A 1 121 ? 10.652 -5.752 1.011 1.00 86.50 121 ASN A C 1
ATOM 940 O O . ASN A 1 121 ? 10.037 -6.612 0.384 1.00 86.50 121 ASN A O 1
ATOM 944 N N . GLN A 1 122 ? 11.961 -5.827 1.230 1.00 84.94 122 GLN A N 1
ATOM 945 C CA . GLN A 1 122 ? 12.845 -6.847 0.650 1.00 84.94 122 GLN A CA 1
ATOM 946 C C . GLN A 1 122 ? 12.536 -8.289 1.093 1.00 84.94 122 GLN A C 1
ATOM 948 O O . GLN A 1 122 ? 12.993 -9.246 0.466 1.00 84.94 122 GLN A O 1
ATOM 953 N N . ASN A 1 123 ? 11.737 -8.463 2.151 1.00 85.81 123 ASN A N 1
ATOM 954 C CA . ASN A 1 123 ? 11.282 -9.777 2.606 1.00 85.81 123 ASN A CA 1
ATOM 955 C C . ASN A 1 123 ? 10.055 -10.289 1.829 1.00 85.81 123 ASN A C 1
ATOM 957 O O . ASN A 1 123 ? 9.743 -11.476 1.911 1.00 85.81 123 ASN A O 1
ATOM 961 N N . ASN A 1 124 ? 9.353 -9.426 1.083 1.00 85.81 124 ASN A N 1
ATOM 962 C CA . ASN A 1 124 ? 8.250 -9.838 0.217 1.00 85.81 124 ASN A CA 1
ATOM 963 C C . ASN A 1 124 ? 8.796 -10.157 -1.191 1.00 85.81 124 ASN A C 1
ATOM 965 O O . ASN A 1 124 ? 9.375 -9.268 -1.822 1.00 85.81 124 ASN A O 1
ATOM 969 N N . PRO A 1 125 ? 8.598 -11.382 -1.721 1.00 87.38 125 PRO A N 1
ATOM 970 C CA . PRO A 1 125 ? 9.149 -11.780 -3.016 1.00 87.38 125 PRO A CA 1
ATOM 971 C C . PRO A 1 125 ? 8.709 -10.867 -4.169 1.00 87.38 125 PRO A C 1
ATOM 973 O O . PRO A 1 125 ? 9.530 -10.547 -5.021 1.00 87.38 125 PRO A O 1
ATOM 976 N N . LYS A 1 126 ? 7.467 -10.366 -4.154 1.00 86.94 126 LYS A N 1
ATOM 977 C CA . LYS A 1 126 ? 6.944 -9.471 -5.201 1.00 86.94 126 LYS A CA 1
ATOM 978 C C . LYS A 1 126 ? 7.594 -8.089 -5.166 1.00 86.94 126 LYS A C 1
ATOM 980 O O . LYS A 1 126 ? 7.910 -7.503 -6.194 1.00 86.94 126 LYS A O 1
ATOM 985 N N . HIS A 1 127 ? 7.830 -7.570 -3.962 1.00 88.94 127 HIS A N 1
ATOM 986 C CA . HIS A 1 127 ? 8.496 -6.280 -3.777 1.00 88.94 127 HIS A CA 1
ATOM 987 C C . HIS A 1 127 ? 9.970 -6.375 -4.174 1.00 88.94 127 HIS A C 1
ATOM 989 O O . HIS A 1 127 ? 10.493 -5.471 -4.818 1.00 88.94 127 HIS A O 1
ATOM 995 N N . LYS A 1 128 ? 10.617 -7.496 -3.845 1.00 88.62 128 LYS A N 1
ATOM 996 C CA . LYS A 1 128 ? 11.981 -7.796 -4.277 1.00 88.62 128 LYS A CA 1
ATOM 997 C C . LYS A 1 128 ? 12.087 -7.908 -5.800 1.00 88.62 128 LYS A C 1
ATOM 999 O O . LYS A 1 128 ? 13.057 -7.432 -6.379 1.00 88.62 128 LYS A O 1
ATOM 1004 N N . GLU A 1 129 ? 11.104 -8.512 -6.460 1.00 88.56 129 GLU A N 1
ATOM 1005 C CA . GLU A 1 129 ? 11.072 -8.602 -7.922 1.00 88.56 129 GLU A CA 1
ATOM 1006 C C . GLU A 1 129 ? 10.971 -7.222 -8.585 1.00 88.56 129 GLU A C 1
ATOM 1008 O O . GLU A 1 129 ? 11.733 -6.932 -9.511 1.00 88.56 129 GLU A O 1
ATOM 1013 N N . LEU A 1 130 ? 10.116 -6.339 -8.058 1.00 90.06 130 LEU A N 1
ATOM 1014 C CA . LEU A 1 130 ? 10.030 -4.950 -8.513 1.00 90.06 130 LEU A CA 1
ATOM 1015 C C . LEU A 1 130 ? 11.341 -4.183 -8.287 1.00 90.06 130 LEU A C 1
ATOM 1017 O O . LEU A 1 130 ? 11.792 -3.473 -9.183 1.00 90.06 130 LEU A O 1
ATOM 1021 N N . ASP A 1 131 ? 11.980 -4.348 -7.128 1.00 90.94 131 ASP A N 1
ATOM 1022 C CA . ASP A 1 131 ? 13.265 -3.709 -6.823 1.00 90.94 131 ASP A CA 1
ATOM 1023 C C . ASP A 1 131 ? 14.381 -4.168 -7.776 1.00 90.94 131 ASP A C 1
ATOM 1025 O O . ASP A 1 131 ? 15.128 -3.349 -8.317 1.00 90.94 131 ASP A O 1
ATOM 1029 N N . ILE A 1 132 ? 14.451 -5.472 -8.062 1.00 90.00 132 ILE A N 1
ATOM 1030 C CA . ILE A 1 132 ? 15.403 -6.034 -9.028 1.00 90.00 132 ILE A CA 1
ATOM 1031 C C . ILE A 1 132 ? 15.125 -5.491 -10.431 1.00 90.00 132 ILE A C 1
ATOM 1033 O O . ILE A 1 132 ? 16.067 -5.101 -11.125 1.00 90.00 132 ILE A O 1
ATOM 1037 N N . ALA A 1 133 ? 13.862 -5.447 -10.864 1.00 89.25 133 ALA A N 1
ATOM 1038 C CA . ALA A 1 133 ? 13.490 -4.937 -12.181 1.00 89.25 133 ALA A CA 1
ATOM 1039 C C . ALA A 1 133 ? 13.853 -3.448 -12.329 1.00 89.25 133 ALA A C 1
ATOM 1041 O O . ALA A 1 133 ? 14.529 -3.073 -13.290 1.00 89.25 133 ALA A O 1
ATOM 1042 N N . ALA A 1 134 ? 13.492 -2.620 -11.342 1.00 89.75 134 ALA A N 1
ATOM 1043 C CA . ALA A 1 134 ? 13.791 -1.189 -11.321 1.00 89.75 134 ALA A CA 1
ATOM 1044 C C . ALA A 1 134 ? 15.302 -0.915 -11.288 1.00 89.75 134 ALA A C 1
ATOM 1046 O O . ALA A 1 134 ? 15.808 -0.077 -12.036 1.00 89.75 134 ALA A O 1
ATOM 1047 N N . THR A 1 135 ? 16.045 -1.667 -10.472 1.00 89.38 135 THR A N 1
ATOM 1048 C CA . THR A 1 135 ? 17.505 -1.553 -10.387 1.00 89.38 135 THR A CA 1
ATOM 1049 C C . THR A 1 135 ? 18.169 -1.990 -11.690 1.00 89.38 135 THR A C 1
ATOM 1051 O O . THR A 1 135 ? 19.059 -1.304 -12.184 1.00 89.38 135 THR A O 1
ATOM 1054 N N . THR A 1 136 ? 17.715 -3.084 -12.305 1.00 88.56 136 THR A N 1
ATOM 1055 C CA . THR A 1 136 ? 18.264 -3.574 -13.582 1.00 88.56 136 THR A CA 1
ATOM 1056 C C . THR A 1 136 ? 18.054 -2.557 -14.704 1.00 88.56 136 THR A C 1
ATOM 1058 O O . THR A 1 136 ? 18.973 -2.307 -15.485 1.00 88.56 136 THR A O 1
ATOM 1061 N N . LEU A 1 137 ? 16.876 -1.929 -14.752 1.00 86.62 137 LEU A N 1
ATOM 1062 C CA . LEU A 1 137 ? 16.575 -0.847 -15.686 1.00 86.62 137 LEU A CA 1
ATOM 1063 C C . LEU A 1 137 ? 17.492 0.365 -15.453 1.00 86.62 137 LEU A C 1
ATOM 1065 O O . LEU A 1 137 ? 18.113 0.864 -16.392 1.00 86.62 137 LEU A O 1
ATOM 1069 N N . ALA A 1 138 ? 17.661 0.787 -14.198 1.00 87.00 138 ALA A N 1
ATOM 1070 C CA . ALA A 1 138 ? 18.538 1.902 -13.849 1.00 87.00 138 ALA A CA 1
ATOM 1071 C C . ALA A 1 138 ? 20.015 1.639 -14.196 1.00 87.00 138 ALA A C 1
ATOM 1073 O O . ALA A 1 138 ? 20.697 2.528 -14.712 1.00 87.00 138 ALA A O 1
ATOM 1074 N N . LEU A 1 139 ? 20.515 0.424 -13.951 1.00 87.56 139 LEU A N 1
ATOM 1075 C CA . LEU A 1 139 ? 21.878 0.017 -14.307 1.00 87.56 139 LEU A CA 1
ATOM 1076 C C . LEU A 1 139 ? 22.089 0.024 -15.827 1.00 87.56 139 LEU A C 1
ATOM 1078 O O . LEU A 1 139 ? 23.122 0.502 -16.304 1.00 87.56 139 LEU A O 1
ATOM 1082 N N . ARG A 1 140 ? 21.097 -0.454 -16.590 1.00 85.50 140 ARG A N 1
ATOM 1083 C CA . ARG A 1 140 ? 21.148 -0.479 -18.056 1.00 85.50 140 ARG A CA 1
ATOM 1084 C C . ARG A 1 140 ? 21.208 0.926 -18.648 1.00 85.50 140 ARG A C 1
ATOM 1086 O O . ARG A 1 140 ? 22.091 1.201 -19.459 1.00 85.50 140 ARG A O 1
ATOM 1093 N N . CYS A 1 141 ? 20.311 1.817 -18.224 1.00 82.94 141 CYS A N 1
ATOM 1094 C CA . CYS A 1 141 ? 20.226 3.185 -18.747 1.00 82.94 141 CYS A CA 1
ATOM 1095 C C . CYS A 1 141 ? 21.428 4.059 -18.351 1.00 82.94 141 CYS A C 1
ATOM 1097 O O . CYS A 1 141 ? 21.777 4.992 -19.072 1.00 82.94 141 CYS A O 1
ATOM 1099 N N . ASN A 1 142 ? 22.117 3.734 -17.253 1.00 82.12 142 ASN A N 1
ATOM 1100 C CA . ASN A 1 142 ? 23.378 4.385 -16.886 1.00 82.12 142 ASN A CA 1
ATOM 1101 C C . ASN A 1 142 ? 24.613 3.804 -17.599 1.00 82.12 142 ASN A C 1
ATOM 1103 O O . ASN A 1 142 ? 25.709 4.344 -17.446 1.00 82.12 142 ASN A O 1
ATOM 1107 N N . GLY A 1 143 ? 24.449 2.745 -18.401 1.00 78.56 143 GLY A N 1
ATOM 1108 C CA . GLY A 1 143 ? 25.544 2.089 -19.119 1.00 78.56 143 GLY A CA 1
ATOM 1109 C C . GLY A 1 143 ? 26.437 1.225 -18.226 1.00 78.56 143 GLY A C 1
ATOM 1110 O O . GLY A 1 143 ? 27.566 0.929 -18.599 1.00 78.56 143 GLY A O 1
ATOM 1111 N N . TRP A 1 144 ? 25.959 0.840 -17.040 1.00 78.81 144 TRP A N 1
ATOM 1112 C CA . TRP A 1 144 ? 26.715 0.026 -16.081 1.00 78.81 144 TRP A CA 1
ATOM 1113 C C . TRP A 1 144 ? 26.497 -1.478 -16.265 1.00 78.81 144 TRP A C 1
ATOM 1115 O O . TRP A 1 144 ? 27.220 -2.275 -15.673 1.00 78.81 144 TRP A O 1
ATOM 1125 N N . ALA A 1 145 ? 25.523 -1.873 -17.087 1.00 75.75 145 ALA A N 1
ATOM 1126 C CA . ALA A 1 145 ? 25.286 -3.263 -17.447 1.00 75.75 145 ALA A CA 1
ATOM 1127 C C . ALA A 1 145 ? 24.778 -3.386 -18.892 1.00 75.75 145 ALA A C 1
ATOM 1129 O O . ALA A 1 145 ? 23.913 -2.620 -19.319 1.00 75.75 145 ALA A O 1
ATOM 1130 N N . GLU A 1 146 ? 25.283 -4.377 -19.630 1.00 61.84 146 GLU A N 1
ATOM 1131 C CA . GLU A 1 146 ? 24.699 -4.844 -20.893 1.00 61.84 146 GLU A CA 1
ATOM 1132 C C . GLU A 1 146 ? 23.705 -5.963 -20.588 1.00 61.84 146 GLU A C 1
ATOM 1134 O O . GLU A 1 146 ? 24.010 -7.152 -20.623 1.00 61.84 146 GLU A O 1
ATOM 1139 N N . THR A 1 147 ? 22.509 -5.551 -20.195 1.00 67.19 147 THR A N 1
ATOM 1140 C CA . THR A 1 147 ? 21.351 -6.428 -20.020 1.00 67.19 147 THR A CA 1
ATOM 1141 C C . THR A 1 147 ? 20.394 -6.280 -21.206 1.00 67.19 147 THR A C 1
ATOM 1143 O O . THR A 1 147 ? 20.724 -5.647 -22.212 1.00 67.19 147 THR A O 1
ATOM 1146 N N . ASP A 1 148 ? 19.225 -6.908 -21.079 1.00 74.00 148 ASP A N 1
ATOM 1147 C CA . ASP A 1 148 ? 18.092 -6.922 -22.008 1.00 74.00 148 ASP A CA 1
ATOM 1148 C C . ASP A 1 148 ? 17.738 -5.545 -22.623 1.00 74.00 148 ASP A C 1
ATOM 1150 O O . ASP A 1 148 ? 18.212 -4.487 -22.195 1.00 74.00 148 ASP A O 1
ATOM 1154 N N . THR A 1 149 ? 16.884 -5.539 -23.649 1.00 81.50 149 THR A N 1
ATOM 1155 C CA . THR A 1 149 ? 16.443 -4.283 -24.278 1.00 81.50 149 THR A CA 1
ATOM 1156 C C . THR A 1 149 ? 15.679 -3.402 -23.281 1.00 81.50 149 THR A C 1
ATOM 1158 O O . THR A 1 149 ? 14.986 -3.907 -22.398 1.00 81.50 149 THR A O 1
ATOM 1161 N N . VAL A 1 150 ? 15.784 -2.073 -23.417 1.00 82.19 150 VAL A N 1
ATOM 1162 C CA . VAL A 1 150 ? 15.120 -1.114 -22.507 1.00 82.19 150 VAL A CA 1
ATOM 1163 C C . VAL A 1 150 ? 13.611 -1.368 -22.435 1.00 82.19 150 VAL A C 1
ATOM 1165 O O . VAL A 1 150 ? 13.049 -1.371 -21.346 1.00 82.19 150 VAL A O 1
ATOM 1168 N N . LEU A 1 151 ? 12.983 -1.688 -23.569 1.00 83.00 151 LEU A N 1
ATOM 1169 C CA . LEU A 1 151 ? 11.554 -1.995 -23.652 1.00 83.00 151 LEU A CA 1
ATOM 1170 C C . LEU A 1 151 ? 11.180 -3.302 -22.933 1.00 83.00 151 LEU A C 1
ATOM 1172 O O . LEU A 1 151 ? 10.177 -3.341 -22.225 1.00 83.00 151 LEU A O 1
ATOM 1176 N N . ASN A 1 152 ? 12.003 -4.352 -23.029 1.00 86.19 152 ASN A N 1
ATOM 1177 C CA . ASN A 1 152 ? 11.782 -5.581 -22.254 1.00 86.19 152 ASN A CA 1
ATOM 1178 C C . ASN A 1 152 ? 11.931 -5.325 -20.747 1.00 86.19 152 ASN A C 1
ATOM 1180 O O . ASN A 1 152 ? 11.207 -5.895 -19.931 1.00 86.19 152 ASN A O 1
ATOM 1184 N N . LEU A 1 153 ? 12.866 -4.454 -20.356 1.00 86.50 153 LEU A N 1
ATOM 1185 C CA . LEU A 1 153 ? 13.031 -4.054 -18.959 1.00 86.50 153 LEU A CA 1
ATOM 1186 C C . LEU A 1 153 ? 11.856 -3.194 -18.470 1.00 86.50 153 LEU A C 1
ATOM 1188 O O . LEU A 1 153 ? 11.431 -3.366 -17.329 1.00 86.50 153 LEU A O 1
ATOM 1192 N N . HIS A 1 154 ? 11.293 -2.330 -19.319 1.00 87.50 154 HIS A N 1
ATOM 1193 C CA . HIS A 1 154 ? 10.060 -1.590 -19.027 1.00 87.50 154 HIS A CA 1
ATOM 1194 C C . HIS A 1 154 ? 8.890 -2.533 -18.765 1.00 87.50 154 HIS A C 1
ATOM 1196 O O . HIS A 1 154 ? 8.236 -2.402 -17.734 1.00 87.50 154 HIS A O 1
ATOM 1202 N N . ASP A 1 155 ? 8.666 -3.519 -19.635 1.00 89.12 155 ASP A N 1
ATOM 1203 C CA . ASP A 1 155 ? 7.577 -4.489 -19.473 1.00 89.12 155 ASP A CA 1
ATOM 1204 C C . ASP A 1 155 ? 7.701 -5.292 -18.167 1.00 89.12 155 ASP A C 1
ATOM 1206 O O . ASP A 1 155 ? 6.730 -5.469 -17.426 1.00 89.12 155 ASP A O 1
ATOM 1210 N N . ARG A 1 156 ? 8.929 -5.689 -17.806 1.00 88.00 156 ARG A N 1
ATOM 1211 C CA . ARG A 1 156 ? 9.217 -6.348 -16.523 1.00 88.00 156 ARG A CA 1
ATOM 1212 C C . ARG A 1 156 ? 8.929 -5.449 -15.323 1.00 88.00 156 ARG A C 1
ATOM 1214 O O . ARG A 1 156 ? 8.356 -5.919 -14.342 1.00 88.00 156 ARG A O 1
ATOM 1221 N N . VAL A 1 157 ? 9.299 -4.169 -15.391 1.00 89.50 157 VAL A N 1
ATOM 1222 C CA . VAL A 1 157 ? 8.995 -3.192 -14.333 1.00 89.50 157 VAL A CA 1
ATOM 1223 C C . VAL A 1 157 ? 7.486 -2.977 -14.211 1.00 89.50 157 VAL A C 1
ATOM 1225 O O . VAL A 1 157 ? 6.972 -2.984 -13.096 1.00 89.50 157 VAL A O 1
ATOM 1228 N N . ILE A 1 158 ? 6.761 -2.845 -15.324 1.00 90.25 158 ILE A N 1
ATOM 1229 C CA . ILE A 1 158 ? 5.301 -2.660 -15.338 1.00 90.25 158 ILE A CA 1
ATOM 1230 C C . ILE A 1 158 ? 4.592 -3.887 -14.756 1.00 90.25 158 ILE A C 1
ATOM 1232 O O . ILE A 1 158 ? 3.701 -3.747 -13.915 1.00 90.25 158 ILE A O 1
ATOM 1236 N N . SER A 1 159 ? 5.007 -5.086 -15.163 1.00 88.81 159 SER A N 1
ATOM 1237 C CA . SER A 1 159 ? 4.435 -6.345 -14.682 1.00 88.81 159 SER A CA 1
ATOM 1238 C C . SER A 1 159 ? 4.663 -6.528 -13.180 1.00 88.81 159 SER A C 1
ATOM 1240 O O . SER A 1 159 ? 3.705 -6.735 -12.435 1.00 88.81 159 SER A O 1
ATOM 1242 N N . ALA A 1 160 ? 5.897 -6.335 -12.707 1.00 87.56 160 ALA A N 1
ATOM 1243 C CA . ALA A 1 160 ? 6.215 -6.413 -11.282 1.00 87.56 160 ALA A CA 1
ATOM 1244 C C . ALA A 1 160 ? 5.506 -5.312 -10.470 1.00 87.56 160 ALA A C 1
ATOM 1246 O O . ALA A 1 160 ? 4.991 -5.565 -9.381 1.00 87.56 160 ALA A O 1
ATOM 1247 N N . ALA A 1 161 ? 5.406 -4.092 -11.009 1.00 88.31 161 ALA A N 1
ATOM 1248 C CA . ALA A 1 161 ? 4.694 -2.994 -10.359 1.00 88.31 161 ALA A CA 1
ATOM 1249 C C . ALA A 1 161 ? 3.203 -3.299 -10.224 1.00 88.31 161 ALA A C 1
ATOM 1251 O O . ALA A 1 161 ? 2.622 -3.050 -9.169 1.00 88.31 161 ALA A O 1
ATOM 1252 N N . ARG A 1 162 ? 2.585 -3.900 -11.247 1.00 88.00 162 ARG A N 1
ATOM 1253 C CA . ARG A 1 162 ? 1.192 -4.351 -11.188 1.00 88.00 162 ARG A CA 1
ATOM 1254 C C . ARG A 1 162 ? 0.986 -5.368 -10.071 1.00 88.00 162 ARG A C 1
ATOM 1256 O O . ARG A 1 162 ? 0.011 -5.257 -9.335 1.00 88.00 162 ARG A O 1
ATOM 1263 N N . GLU A 1 163 ? 1.892 -6.327 -9.921 1.00 85.94 163 GLU A N 1
ATOM 1264 C CA . GLU A 1 163 ? 1.796 -7.343 -8.870 1.00 85.94 163 GLU A CA 1
ATOM 1265 C C . GLU A 1 163 ? 1.993 -6.802 -7.453 1.00 85.94 163 GLU A C 1
ATOM 1267 O O . GLU A 1 163 ? 1.511 -7.413 -6.498 1.00 85.94 163 GLU A O 1
ATOM 1272 N N . VAL A 1 164 ? 2.699 -5.683 -7.303 1.00 84.31 164 VAL A N 1
ATOM 1273 C CA . VAL A 1 164 ? 2.916 -5.006 -6.019 1.00 84.31 164 VAL A CA 1
ATOM 1274 C C . VAL A 1 164 ? 1.763 -4.054 -5.690 1.00 84.31 164 VAL A C 1
ATOM 1276 O O . VAL A 1 164 ? 1.276 -4.057 -4.564 1.00 84.31 164 VAL A O 1
ATOM 1279 N N . ILE A 1 165 ? 1.294 -3.280 -6.671 1.00 83.69 165 ILE A N 1
ATOM 1280 C CA . ILE A 1 165 ? 0.253 -2.255 -6.504 1.00 83.69 165 ILE A CA 1
ATOM 1281 C C . ILE A 1 165 ? -1.149 -2.873 -6.421 1.00 83.69 165 ILE A C 1
ATOM 1283 O O . ILE A 1 165 ? -1.969 -2.437 -5.619 1.00 83.69 165 ILE A O 1
ATOM 1287 N N . TYR A 1 166 ? -1.435 -3.894 -7.232 1.00 76.62 166 TYR A N 1
ATOM 1288 C CA . TYR A 1 166 ? -2.764 -4.506 -7.340 1.00 76.62 166 TYR A CA 1
ATOM 1289 C C . TYR A 1 166 ? -2.846 -5.873 -6.654 1.00 76.62 166 TYR A C 1
ATOM 1291 O O . TYR A 1 166 ? -3.530 -6.772 -7.149 1.00 76.62 166 TYR A O 1
ATOM 1299 N N . GLN A 1 167 ? -2.165 -6.061 -5.518 1.00 66.50 167 GLN A N 1
ATOM 1300 C CA . GLN A 1 167 ? -2.360 -7.288 -4.745 1.00 66.50 167 GLN A CA 1
ATOM 1301 C C . GLN A 1 167 ? -3.836 -7.406 -4.337 1.00 66.50 167 GLN A C 1
ATOM 1303 O O . GLN A 1 167 ? -4.365 -6.480 -3.718 1.00 66.50 167 GLN A O 1
ATOM 1308 N N . PRO A 1 168 ? -4.522 -8.520 -4.660 1.00 50.78 168 PRO A N 1
ATOM 1309 C CA . PRO A 1 168 ? -5.829 -8.777 -4.085 1.00 50.78 168 PRO A CA 1
ATOM 1310 C C . PRO A 1 168 ? -5.639 -8.910 -2.574 1.00 50.78 168 PRO A C 1
ATOM 1312 O O . PRO A 1 168 ? -4.888 -9.771 -2.116 1.00 50.78 168 PRO A O 1
ATOM 1315 N N . GLN A 1 169 ? -6.281 -8.027 -1.812 1.00 48.66 169 GLN A N 1
ATOM 1316 C CA . GLN A 1 169 ? -6.412 -8.196 -0.370 1.00 48.66 169 GLN A CA 1
ATOM 1317 C C . GLN A 1 169 ? -7.298 -9.430 -0.153 1.00 48.66 169 GLN A C 1
ATOM 1319 O O . GLN A 1 169 ? -8.509 -9.359 -0.363 1.00 48.66 169 GLN A O 1
ATOM 1324 N N . ILE A 1 170 ? -6.676 -10.576 0.142 1.00 35.47 170 ILE A N 1
ATOM 1325 C CA . ILE A 1 170 ? -7.354 -11.793 0.616 1.00 35.47 170 ILE A CA 1
ATOM 1326 C C . ILE A 1 170 ? -7.430 -11.720 2.136 1.00 35.47 170 ILE A C 1
ATOM 1328 O O . ILE A 1 170 ? -6.375 -11.432 2.746 1.00 35.47 170 ILE A O 1
#

Organism: NCBI:txid875932

Solvent-accessible surface area (backbone atoms only — not comparable to full-atom values): 9252 Å² total; per-residue (Å²): 129,66,68,59,60,52,52,49,53,50,49,52,51,51,49,52,52,47,46,36,69,77,37,56,63,61,45,54,52,51,52,49,52,52,52,53,49,52,52,50,54,52,51,53,50,51,52,51,50,53,52,51,51,53,53,49,53,55,51,51,51,51,50,51,51,53,50,54,50,50,52,51,51,50,52,48,51,52,53,50,46,52,50,53,52,49,37,53,50,51,36,48,59,59,63,38,88,89,47,89,74,58,96,62,31,68,61,50,30,51,47,29,37,52,54,46,50,75,73,40,53,75,88,40,71,53,37,36,49,28,42,51,30,39,43,52,44,40,35,37,78,69,69,75,42,95,66,78,56,70,66,61,37,47,52,48,29,52,53,28,44,46,59,56,69,64,57,79,89,124

Nearest PDB structures (foldseek):
  6rz5-assembly2_B  TM=4.160E-01  e=3.896E+00  Homo sapiens

Foldseek 3Di:
DPPVVVVVVVVVVVVLVVCCVVPVVPSVVVVVVVVVVVVVVVVVVVVVCVVVVVVVVVVVVVVVVVVVVVVVVVVVLVVLLVLLVVLLVLLLQLLDPVHDHDPCSLVSL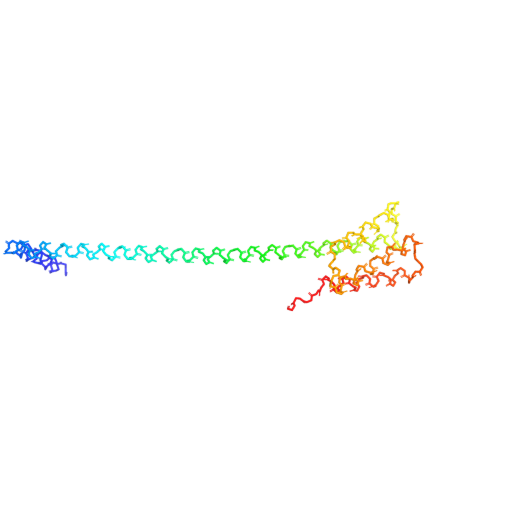VVSLVVLVVSFDCVDPLSVQLSVLSVVLSCVSVVNDDDDDNVVSNVSNVVSSCCVNVPPPD

pLDDT: mean 78.87, std 11.52, range [35.47, 91.44]